Protein AF-A0A7S1PQ02-F1 (afdb_monomer_lite)

Sequence (107 aa):
CSFLEIYREQVTDLLDATTLNLQLREDQHRGVYVEKLTEPVISSREEAFDVLLRGLQQRRTGSTHMNERSSRSHAVFTITLEMHQARDGISSRQITRLNLVDLAGSE

Structure (mmCIF, N/CA/C/O backbone):
data_AF-A0A7S1PQ02-F1
#
_entry.id   AF-A0A7S1PQ02-F1
#
loop_
_atom_site.group_PDB
_atom_site.id
_atom_site.type_symbol
_atom_site.label_atom_id
_atom_site.label_alt_id
_atom_site.label_comp_id
_atom_site.label_asym_id
_atom_site.label_entity_id
_atom_site.label_seq_id
_atom_site.pdbx_PDB_ins_code
_atom_site.Cartn_x
_atom_site.Cartn_y
_atom_site.Cartn_z
_atom_site.occupancy
_atom_site.B_iso_or_equiv
_atom_site.auth_seq_id
_atom_site.auth_comp_id
_atom_site.auth_asym_id
_atom_site.auth_atom_id
_atom_site.pdbx_PDB_model_num
ATOM 1 N N . CYS A 1 1 ? 5.267 -1.444 -3.437 1.00 94.69 1 CYS A N 1
ATOM 2 C CA . CYS A 1 1 ? 4.013 -2.063 -2.945 1.00 94.69 1 CYS A CA 1
ATOM 3 C C . CYS A 1 1 ? 3.302 -1.063 -2.046 1.00 94.69 1 CYS A C 1
ATOM 5 O O . CYS A 1 1 ? 3.949 -0.118 -1.630 1.00 94.69 1 CYS A O 1
ATOM 7 N N . SER A 1 2 ? 2.018 -1.239 -1.756 1.00 96.94 2 SER A N 1
ATOM 8 C CA . SER A 1 2 ? 1.252 -0.371 -0.853 1.00 96.94 2 SER A CA 1
ATOM 9 C C . SER A 1 2 ? 0.247 -1.190 -0.050 1.00 96.94 2 SER A C 1
ATOM 11 O O . SER A 1 2 ? -0.130 -2.287 -0.467 1.00 96.94 2 SER A O 1
ATOM 13 N N . PHE A 1 3 ? -0.197 -0.667 1.093 1.00 97.44 3 PHE A N 1
ATOM 14 C CA . PHE A 1 3 ? -1.212 -1.324 1.909 1.00 97.44 3 PHE A CA 1
ATOM 15 C C . PHE A 1 3 ? -2.144 -0.293 2.535 1.00 97.44 3 PHE A C 1
ATOM 17 O O . PHE A 1 3 ? -1.685 0.595 3.247 1.00 97.44 3 PHE A O 1
ATOM 24 N N . LEU A 1 4 ? -3.444 -0.418 2.282 1.00 95.88 4 LEU A N 1
ATOM 25 C CA . LEU A 1 4 ? -4.452 0.481 2.832 1.00 95.88 4 LEU A CA 1
ATOM 26 C C . LEU A 1 4 ? -5.619 -0.269 3.466 1.00 95.88 4 LEU A C 1
ATOM 28 O O . LEU A 1 4 ? -5.893 -1.427 3.140 1.00 95.88 4 LEU A O 1
ATOM 32 N N . GLU A 1 5 ? -6.317 0.435 4.349 1.00 94.25 5 GLU A N 1
ATOM 33 C CA . GLU A 1 5 ? -7.611 0.056 4.903 1.00 94.25 5 GLU A CA 1
ATOM 34 C C . GLU A 1 5 ? -8.684 1.031 4.406 1.00 94.25 5 GLU A C 1
ATOM 36 O O . GLU A 1 5 ? -8.450 2.238 4.349 1.00 94.25 5 GLU A O 1
ATOM 41 N N . ILE A 1 6 ? -9.873 0.513 4.101 1.00 93.12 6 ILE A N 1
ATOM 42 C CA . ILE A 1 6 ? -11.084 1.300 3.866 1.00 93.12 6 ILE A CA 1
ATOM 43 C C . ILE A 1 6 ? -12.069 0.986 4.986 1.00 93.12 6 ILE A C 1
ATOM 45 O O . ILE A 1 6 ? -12.514 -0.154 5.140 1.00 93.12 6 ILE A O 1
ATOM 49 N N . TYR A 1 7 ? -12.420 2.000 5.769 1.00 89.81 7 TYR A N 1
ATOM 50 C CA . TYR A 1 7 ? -13.394 1.888 6.848 1.00 89.81 7 TYR A CA 1
ATOM 51 C C . TYR A 1 7 ? -14.306 3.108 6.841 1.00 89.81 7 TYR A C 1
ATOM 53 O O . TYR A 1 7 ? -13.829 4.234 6.961 1.00 89.81 7 TYR A O 1
ATOM 61 N N . ARG A 1 8 ? -15.623 2.887 6.728 1.00 88.75 8 ARG A N 1
ATOM 62 C CA . ARG A 1 8 ? -16.632 3.961 6.645 1.00 88.75 8 ARG A CA 1
ATOM 63 C C . ARG A 1 8 ? -16.287 5.015 5.583 1.00 88.75 8 ARG A C 1
ATOM 65 O O . ARG A 1 8 ? -16.264 6.204 5.889 1.00 88.75 8 ARG A O 1
ATOM 72 N N . GLU A 1 9 ? -15.971 4.569 4.368 1.00 89.19 9 GLU A N 1
ATOM 73 C CA . GLU A 1 9 ? -15.558 5.430 3.243 1.00 89.19 9 GLU A CA 1
ATOM 74 C C . GLU A 1 9 ? -14.271 6.246 3.478 1.00 89.19 9 GLU A C 1
ATOM 76 O O . GLU A 1 9 ? -13.908 7.084 2.657 1.00 89.19 9 GLU A O 1
ATOM 81 N N . GLN A 1 10 ? -13.547 6.005 4.577 1.00 91.12 10 GLN A N 1
ATOM 82 C CA . GLN A 1 10 ? -12.257 6.637 4.842 1.00 91.12 10 GLN A CA 1
ATOM 83 C C . GLN A 1 10 ? -11.120 5.688 4.494 1.00 91.12 10 GLN A C 1
ATOM 85 O O . GLN A 1 10 ? -11.104 4.535 4.935 1.00 91.12 10 GLN A O 1
ATOM 90 N N . VAL A 1 11 ? -10.149 6.201 3.740 1.00 93.69 11 VAL A N 1
ATOM 91 C CA . VAL A 1 11 ? -8.927 5.478 3.386 1.00 93.69 11 VAL A CA 1
ATOM 92 C C . VAL A 1 11 ? -7.830 5.802 4.396 1.00 93.69 11 VAL A C 1
ATOM 94 O O . VAL A 1 11 ? -7.518 6.969 4.639 1.00 93.69 11 VAL A O 1
ATOM 97 N N . THR A 1 12 ? -7.217 4.770 4.961 1.00 93.31 12 THR A N 1
ATOM 98 C CA . THR A 1 12 ? -6.081 4.879 5.884 1.00 93.31 12 THR A CA 1
ATOM 99 C C . THR A 1 12 ? -4.888 4.133 5.304 1.00 93.31 12 THR A C 1
ATOM 101 O O . THR A 1 12 ? -5.038 3.005 4.833 1.00 93.31 12 THR A O 1
ATOM 104 N N . ASP A 1 13 ? -3.703 4.735 5.364 1.00 95.81 13 ASP A N 1
ATOM 105 C CA . ASP A 1 13 ? -2.460 4.037 5.047 1.00 95.81 13 ASP A CA 1
ATOM 106 C C . ASP A 1 13 ? -2.093 3.095 6.199 1.00 95.81 13 ASP A C 1
ATOM 108 O O . ASP A 1 13 ? -2.006 3.505 7.358 1.00 95.81 13 ASP A O 1
ATOM 112 N N . LEU A 1 14 ? -1.876 1.818 5.897 1.00 95.19 14 LEU A N 1
ATOM 113 C CA . LEU A 1 14 ? -1.454 0.844 6.903 1.00 95.19 14 LEU A CA 1
ATOM 114 C C . LEU A 1 14 ? 0.069 0.819 7.092 1.00 95.19 14 LEU A C 1
ATOM 116 O O . LEU A 1 14 ? 0.554 0.153 8.005 1.00 95.19 14 LEU A O 1
ATOM 120 N N . LEU A 1 15 ? 0.830 1.530 6.258 1.00 95.44 15 LEU A N 1
ATOM 121 C CA . LEU A 1 15 ? 2.290 1.612 6.317 1.00 95.44 15 LEU A CA 1
ATOM 122 C C . LEU A 1 15 ? 2.793 2.912 6.956 1.00 95.44 15 LEU A C 1
ATOM 124 O O . LEU A 1 15 ? 3.937 2.940 7.412 1.00 95.44 15 LEU A O 1
ATOM 128 N N . ASP A 1 16 ? 1.948 3.942 7.035 1.00 92.06 16 ASP A N 1
ATOM 129 C CA . ASP A 1 16 ? 2.223 5.206 7.722 1.00 92.06 16 ASP A CA 1
ATOM 130 C C . ASP A 1 16 ? 1.070 5.597 8.661 1.00 92.06 16 ASP A C 1
ATOM 132 O O . ASP A 1 16 ? 0.034 6.122 8.249 1.00 92.06 16 ASP A O 1
ATOM 136 N N . ALA A 1 17 ? 1.301 5.401 9.961 1.00 78.56 17 ALA A N 1
ATOM 137 C CA . ALA A 1 17 ? 0.339 5.681 11.023 1.00 78.56 17 ALA A CA 1
ATOM 138 C C . ALA A 1 17 ? -0.016 7.171 11.191 1.00 78.56 17 ALA A C 1
ATOM 140 O O . ALA A 1 17 ? -0.954 7.490 11.922 1.00 78.56 17 ALA A O 1
ATOM 141 N N . THR A 1 18 ? 0.735 8.086 10.571 1.00 83.69 18 THR A N 1
ATOM 142 C CA . THR A 1 18 ? 0.476 9.530 10.660 1.00 83.69 18 THR A CA 1
ATOM 143 C C . THR A 1 18 ? -0.580 10.001 9.665 1.00 83.69 18 THR A C 1
ATOM 145 O O . THR A 1 18 ? -1.155 11.078 9.833 1.00 83.69 18 THR A O 1
ATOM 148 N N . THR A 1 19 ? -0.864 9.192 8.645 1.00 79.62 19 THR A N 1
ATOM 149 C CA . THR A 1 19 ? -1.790 9.555 7.578 1.00 79.62 19 THR A CA 1
ATOM 150 C C . THR A 1 19 ? -3.178 8.980 7.831 1.00 79.62 19 THR A C 1
ATOM 152 O O . THR A 1 19 ? -3.363 7.794 8.097 1.00 79.62 19 THR A O 1
ATOM 155 N N . LEU A 1 20 ? -4.185 9.846 7.754 1.00 77.50 20 LEU A N 1
ATOM 156 C CA . LEU A 1 20 ? -5.586 9.487 7.939 1.00 77.50 20 LEU A CA 1
ATOM 157 C C . LEU A 1 20 ? -6.416 10.140 6.840 1.00 77.50 20 LEU A C 1
ATOM 159 O O . LEU A 1 20 ? -6.153 11.280 6.454 1.00 77.50 20 LEU A O 1
ATOM 163 N N . ASN A 1 21 ? -7.452 9.433 6.389 1.00 88.69 21 ASN A N 1
ATOM 164 C CA . ASN A 1 21 ? -8.435 9.928 5.426 1.00 88.69 21 ASN A CA 1
ATOM 165 C C . ASN A 1 21 ? -7.816 10.389 4.091 1.00 88.69 21 ASN A C 1
ATOM 167 O O . ASN A 1 21 ? -8.074 11.498 3.602 1.00 88.69 21 ASN A O 1
ATOM 171 N N . LEU A 1 22 ? -6.977 9.525 3.515 1.00 94.62 22 LEU A N 1
ATOM 172 C CA . LEU A 1 22 ? -6.395 9.732 2.195 1.00 94.62 22 LEU A CA 1
ATOM 173 C C . LEU A 1 22 ? -7.490 9.836 1.126 1.00 94.62 22 LEU A C 1
ATOM 175 O O . LEU A 1 22 ? -8.555 9.231 1.231 1.00 94.62 22 LEU A O 1
ATOM 179 N N . GLN A 1 23 ? -7.218 10.625 0.091 1.00 94.81 23 GLN A N 1
ATOM 180 C CA . GLN A 1 23 ? -8.189 10.933 -0.955 1.00 94.81 23 GLN A CA 1
ATOM 181 C C . GLN A 1 23 ? -7.932 10.086 -2.200 1.00 94.81 23 GLN A C 1
ATOM 183 O O . GLN A 1 23 ? -6.788 9.921 -2.632 1.00 94.81 23 GLN A O 1
ATOM 188 N N . LEU A 1 24 ? -9.012 9.590 -2.799 1.00 93.88 24 LEU A N 1
ATOM 189 C CA . LEU A 1 24 ? -8.982 8.992 -4.130 1.00 93.88 24 LEU A CA 1
ATOM 190 C C . LEU A 1 24 ? -8.852 10.097 -5.182 1.00 93.88 24 LEU A C 1
ATOM 192 O O . LEU A 1 24 ? -9.478 11.152 -5.079 1.00 93.88 24 LEU A O 1
ATOM 196 N N . ARG A 1 25 ? -8.037 9.845 -6.201 1.00 94.38 25 ARG A N 1
ATOM 197 C CA . ARG A 1 25 ? -7.848 10.716 -7.360 1.00 94.38 25 ARG A CA 1
ATOM 198 C C . ARG A 1 25 ? -7.818 9.904 -8.640 1.00 94.38 25 ARG A C 1
ATOM 200 O O . ARG A 1 25 ? -7.562 8.703 -8.624 1.00 94.38 25 ARG A O 1
ATOM 207 N N . GLU A 1 26 ? -8.044 10.588 -9.749 1.00 93.06 26 GLU A N 1
ATOM 208 C CA . GLU A 1 26 ? -7.973 10.020 -11.088 1.00 93.06 26 GLU A CA 1
ATOM 209 C C . GLU A 1 26 ? -6.848 10.681 -11.876 1.00 93.06 26 GLU A C 1
ATOM 211 O O . GLU A 1 26 ? -6.658 11.897 -11.825 1.00 93.06 26 GLU A O 1
ATOM 216 N N . ASP A 1 27 ? -6.103 9.864 -12.608 1.00 91.19 27 ASP A N 1
ATOM 217 C CA . ASP A 1 27 ? -5.089 10.300 -13.559 1.00 91.19 27 ASP A CA 1
ATOM 218 C C . ASP A 1 27 ? -5.282 9.563 -14.890 1.00 91.19 27 ASP A C 1
ATOM 220 O O . ASP A 1 27 ? -5.608 8.373 -14.913 1.00 91.19 27 ASP A O 1
ATOM 224 N N . GLN A 1 28 ? -5.052 10.260 -16.006 1.00 88.56 28 GLN A N 1
ATOM 225 C CA . GLN A 1 28 ? -5.290 9.727 -17.355 1.00 88.56 28 GLN A CA 1
ATOM 226 C C . GLN A 1 28 ? -4.430 8.497 -17.681 1.00 88.56 28 GLN A C 1
ATOM 228 O O . GLN A 1 28 ? -4.811 7.687 -18.525 1.00 88.56 28 GLN A O 1
ATOM 233 N N . HIS A 1 29 ? -3.274 8.343 -17.032 1.00 82.69 29 HIS A N 1
ATOM 234 C CA . HIS A 1 29 ? -2.344 7.244 -17.283 1.00 82.69 29 HIS A CA 1
ATOM 235 C C . HIS A 1 29 ? -2.352 6.193 -16.170 1.00 82.69 29 HIS A C 1
ATOM 237 O O . HIS A 1 29 ? -2.190 5.002 -16.442 1.00 82.69 29 HIS A O 1
ATOM 243 N N . ARG A 1 30 ? -2.526 6.601 -14.909 1.00 80.94 30 ARG A N 1
ATOM 244 C CA . ARG A 1 30 ? -2.512 5.695 -13.749 1.00 80.94 30 ARG A CA 1
ATOM 245 C C . ARG A 1 30 ? -3.887 5.107 -13.435 1.00 80.94 30 ARG A C 1
ATOM 247 O O . ARG A 1 30 ? -3.920 4.060 -12.787 1.00 80.94 30 ARG A O 1
ATOM 254 N N . GLY A 1 31 ? -4.971 5.727 -13.904 1.00 87.19 31 GLY A N 1
ATOM 255 C CA . GLY A 1 31 ? -6.338 5.414 -13.492 1.00 87.19 31 GLY A CA 1
ATOM 256 C C . GLY A 1 31 ? -6.649 5.979 -12.104 1.00 87.19 31 GLY A C 1
ATOM 257 O O . GLY A 1 31 ? -6.068 6.983 -11.689 1.00 87.19 31 GLY A O 1
ATOM 258 N N . VAL A 1 32 ? -7.559 5.327 -11.379 1.00 89.44 32 VAL A N 1
ATOM 259 C CA . VAL A 1 32 ? -7.880 5.674 -9.986 1.00 89.44 32 VAL A CA 1
ATOM 260 C C . VAL A 1 32 ? -6.707 5.294 -9.074 1.00 89.44 32 VAL A C 1
ATOM 262 O O . VAL A 1 32 ? -6.215 4.165 -9.121 1.00 89.44 32 VAL A O 1
ATOM 265 N N . TYR A 1 33 ? -6.262 6.219 -8.227 1.00 91.69 33 TYR A N 1
ATOM 266 C CA . TYR A 1 33 ? -5.197 6.008 -7.247 1.00 91.69 33 TYR A CA 1
ATOM 267 C C . TYR A 1 33 ? -5.480 6.762 -5.944 1.00 91.69 33 TYR A C 1
ATOM 269 O O . TYR A 1 33 ? -6.308 7.667 -5.899 1.00 91.69 33 TYR A O 1
ATOM 277 N N . VAL A 1 34 ? -4.779 6.398 -4.871 1.00 94.81 34 VAL A N 1
ATOM 278 C CA . VAL A 1 34 ? -4.869 7.092 -3.581 1.00 94.81 34 VAL A CA 1
ATOM 279 C C . VAL A 1 34 ? -3.712 8.078 -3.475 1.00 94.81 34 VAL A C 1
ATOM 281 O O . VAL A 1 34 ? -2.542 7.703 -3.559 1.00 94.81 34 VAL A O 1
ATOM 284 N N . GLU A 1 35 ? -4.032 9.359 -3.331 1.00 94.00 35 GLU A N 1
ATOM 285 C CA . GLU A 1 35 ? -3.029 10.408 -3.192 1.00 94.00 35 GLU A CA 1
ATOM 286 C C . GLU A 1 35 ? -2.264 10.259 -1.868 1.00 94.00 35 GLU A C 1
ATOM 288 O O . GLU A 1 35 ? -2.870 10.044 -0.821 1.00 94.00 35 GLU A O 1
ATOM 293 N N . LYS A 1 36 ? -0.932 10.426 -1.923 1.00 93.94 36 LYS A N 1
ATOM 294 C CA . LYS A 1 36 ? -0.004 10.329 -0.776 1.00 93.94 36 LYS A CA 1
ATOM 295 C C . LYS A 1 36 ? 0.026 8.962 -0.081 1.00 93.94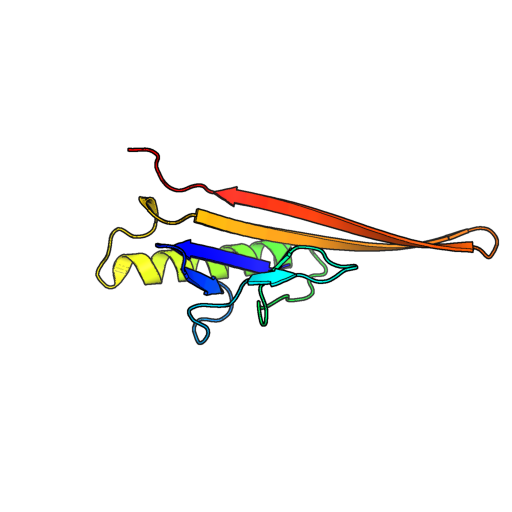 36 LYS A C 1
ATOM 297 O O . LYS A 1 36 ? 0.543 8.872 1.025 1.00 93.94 36 LYS A O 1
ATOM 302 N N . LEU A 1 37 ? -0.476 7.911 -0.728 1.00 95.88 37 LEU A N 1
ATOM 303 C CA . LEU A 1 37 ? -0.301 6.551 -0.231 1.00 95.88 37 LEU A CA 1
ATOM 304 C C . LEU A 1 37 ? 1.185 6.168 -0.244 1.00 95.88 37 LEU A C 1
ATOM 306 O O . LEU A 1 37 ? 1.896 6.430 -1.216 1.00 95.88 37 LEU A O 1
ATOM 310 N N . THR A 1 38 ? 1.644 5.527 0.823 1.00 96.44 38 THR A N 1
ATOM 311 C CA . THR A 1 38 ? 3.016 5.043 0.955 1.00 96.44 38 THR A CA 1
ATOM 312 C C . THR A 1 38 ? 3.252 3.866 0.009 1.00 96.44 38 THR A C 1
ATOM 314 O O . THR A 1 38 ? 2.596 2.825 0.099 1.00 96.44 38 THR A O 1
ATOM 317 N N . GLU A 1 39 ? 4.213 4.026 -0.907 1.00 95.50 39 GLU A N 1
ATOM 318 C CA . GLU A 1 39 ? 4.557 3.034 -1.933 1.00 95.50 39 GLU A CA 1
ATOM 319 C C . GLU A 1 39 ? 6.039 2.590 -1.843 1.00 95.50 39 GLU A C 1
ATOM 321 O O . GLU A 1 39 ? 6.828 2.921 -2.731 1.00 95.50 39 GLU A O 1
ATOM 326 N N . PRO A 1 40 ? 6.483 1.861 -0.795 1.00 96.06 40 PRO A N 1
ATOM 327 C CA . PRO A 1 40 ? 7.868 1.407 -0.691 1.00 96.06 40 PRO A CA 1
ATOM 328 C C . PRO A 1 40 ? 8.272 0.524 -1.875 1.00 96.06 40 PRO A C 1
ATOM 330 O O . PRO A 1 40 ? 7.535 -0.376 -2.301 1.00 96.06 40 PRO A O 1
ATOM 333 N N . VAL A 1 41 ? 9.478 0.766 -2.386 1.00 96.19 41 VAL A N 1
ATOM 334 C CA . VAL A 1 41 ? 10.136 -0.132 -3.336 1.00 96.19 41 VAL A CA 1
ATOM 335 C C . VAL A 1 41 ? 10.594 -1.365 -2.570 1.00 96.19 41 VAL A C 1
ATOM 337 O O . VAL A 1 41 ? 11.201 -1.245 -1.511 1.00 96.19 41 VAL A O 1
ATOM 340 N N . ILE A 1 42 ? 10.278 -2.534 -3.116 1.00 96.06 42 ILE A N 1
ATOM 341 C CA . ILE A 1 42 ? 10.678 -3.829 -2.572 1.00 96.06 42 ILE A CA 1
ATOM 342 C C . ILE A 1 42 ? 11.430 -4.608 -3.647 1.00 96.06 42 ILE A C 1
ATOM 344 O O . ILE A 1 42 ? 11.092 -4.520 -4.829 1.00 96.06 42 ILE A O 1
ATOM 348 N N . SER A 1 43 ? 12.448 -5.356 -3.236 1.00 95.12 43 SER A N 1
ATOM 349 C CA . SER A 1 43 ? 13.353 -6.091 -4.127 1.00 95.12 43 SER A CA 1
ATOM 350 C C . SER A 1 43 ? 13.309 -7.610 -3.936 1.00 95.12 43 SER A C 1
ATOM 352 O O . SER A 1 43 ? 13.837 -8.358 -4.758 1.00 95.12 43 SER A O 1
ATOM 354 N N . SER A 1 44 ? 12.642 -8.079 -2.881 1.00 96.00 44 SER A N 1
ATOM 355 C CA . SER A 1 44 ? 12.571 -9.490 -2.511 1.00 96.00 44 SER A CA 1
ATOM 356 C C . SER A 1 44 ? 11.191 -9.876 -1.978 1.00 96.00 44 SER A C 1
ATOM 358 O O . SER A 1 44 ? 10.369 -9.025 -1.619 1.00 96.00 44 SER A O 1
ATOM 360 N N . ARG A 1 45 ? 10.922 -11.187 -1.921 1.00 95.44 45 ARG A N 1
ATOM 361 C CA . ARG A 1 45 ? 9.692 -11.702 -1.299 1.00 95.44 45 ARG A CA 1
ATOM 362 C C . ARG A 1 45 ? 9.679 -11.389 0.198 1.00 95.44 45 ARG A C 1
ATOM 364 O O . ARG A 1 45 ? 8.627 -11.073 0.734 1.00 95.44 45 ARG A O 1
ATOM 371 N N . GLU A 1 46 ? 10.833 -11.460 0.853 1.00 97.62 46 GLU A N 1
ATOM 372 C CA . GLU A 1 46 ? 11.003 -11.223 2.283 1.00 97.62 46 GLU A CA 1
ATOM 373 C C . GLU A 1 46 ? 10.613 -9.785 2.629 1.00 97.62 46 GLU A C 1
ATOM 375 O O . GLU A 1 46 ? 9.767 -9.578 3.492 1.00 97.62 46 GLU A O 1
ATOM 380 N N . GLU A 1 47 ? 11.095 -8.804 1.860 1.00 97.56 47 GLU A N 1
ATOM 381 C CA . GLU A 1 47 ? 10.690 -7.402 2.024 1.00 97.56 47 GLU A CA 1
ATOM 382 C C . GLU A 1 47 ? 9.185 -7.198 1.797 1.00 97.56 47 GLU A C 1
ATOM 384 O O . GLU A 1 47 ? 8.544 -6.422 2.508 1.00 97.56 47 GLU A O 1
ATOM 389 N N . ALA A 1 48 ? 8.592 -7.906 0.828 1.00 96.44 48 ALA A N 1
ATOM 390 C CA . ALA A 1 48 ? 7.147 -7.860 0.607 1.00 96.44 48 ALA A CA 1
ATOM 391 C C . ALA A 1 48 ? 6.371 -8.361 1.837 1.00 96.44 48 ALA A C 1
ATOM 393 O O . ALA A 1 48 ? 5.394 -7.731 2.251 1.00 96.44 48 ALA A O 1
ATOM 394 N N . PHE A 1 49 ? 6.826 -9.469 2.432 1.00 96.94 49 PHE A N 1
ATOM 395 C CA . PHE A 1 49 ? 6.262 -10.022 3.662 1.00 96.94 49 PHE A CA 1
ATOM 396 C C . PHE A 1 49 ? 6.450 -9.076 4.852 1.00 96.94 49 PHE A C 1
ATOM 398 O O . PHE A 1 49 ? 5.505 -8.884 5.612 1.00 96.94 49 PHE A O 1
ATOM 405 N N . ASP A 1 50 ? 7.602 -8.422 4.986 1.00 97.06 50 ASP A N 1
ATOM 406 C CA . ASP A 1 50 ? 7.849 -7.459 6.066 1.00 97.06 50 ASP A CA 1
ATOM 407 C C . ASP A 1 50 ? 6.915 -6.245 5.985 1.00 97.06 50 ASP A C 1
ATOM 409 O O . ASP A 1 50 ? 6.419 -5.760 7.007 1.00 97.06 50 ASP A O 1
ATOM 413 N N . VAL A 1 51 ? 6.648 -5.742 4.773 1.00 97.69 51 VAL A N 1
ATOM 414 C CA . VAL A 1 51 ? 5.666 -4.667 4.553 1.00 97.69 51 VAL A CA 1
ATOM 415 C C . VAL A 1 51 ? 4.256 -5.146 4.904 1.00 97.69 51 VAL A C 1
ATOM 417 O O . VAL A 1 51 ? 3.530 -4.446 5.614 1.00 97.69 51 VAL A O 1
ATOM 420 N N . LEU A 1 52 ? 3.878 -6.347 4.455 1.00 96.69 52 LEU A N 1
ATOM 421 C CA . LEU A 1 52 ? 2.578 -6.945 4.756 1.00 96.69 52 LEU A CA 1
ATOM 422 C C . LEU A 1 52 ? 2.367 -7.099 6.271 1.00 96.69 52 LEU A C 1
ATOM 424 O O . LEU A 1 52 ? 1.342 -6.668 6.797 1.00 96.69 52 LEU A O 1
ATOM 428 N N . LEU A 1 53 ? 3.340 -7.673 6.983 1.00 95.94 53 LEU A N 1
ATOM 429 C CA . LEU A 1 53 ? 3.261 -7.913 8.425 1.00 95.94 53 LEU A CA 1
ATOM 430 C C . LEU A 1 53 ? 3.162 -6.610 9.223 1.00 95.94 53 LEU A C 1
ATOM 432 O O . LEU A 1 53 ? 2.347 -6.533 10.145 1.00 95.94 53 LEU A O 1
ATOM 436 N N . ARG A 1 54 ? 3.914 -5.567 8.842 1.00 95.12 54 ARG A N 1
ATOM 437 C CA . ARG A 1 54 ? 3.775 -4.230 9.445 1.00 95.12 54 ARG A CA 1
ATOM 438 C C . ARG A 1 54 ? 2.364 -3.678 9.289 1.00 95.12 54 ARG A C 1
ATOM 440 O O . ARG A 1 54 ? 1.772 -3.254 10.278 1.00 95.12 54 ARG A O 1
ATOM 447 N N . GLY A 1 55 ? 1.810 -3.716 8.078 1.00 94.50 55 GLY A N 1
ATOM 448 C CA . GLY A 1 55 ? 0.466 -3.187 7.852 1.00 94.50 55 GLY A CA 1
ATOM 449 C C . GLY A 1 55 ? -0.626 -3.999 8.546 1.00 94.50 55 GLY A C 1
ATOM 450 O O . GLY A 1 55 ? -1.568 -3.426 9.089 1.00 94.50 55 GLY A O 1
ATOM 451 N N . LEU A 1 56 ? -0.472 -5.325 8.641 1.00 92.69 56 LEU A N 1
ATOM 452 C CA . LEU A 1 56 ? -1.370 -6.172 9.433 1.00 92.69 56 LEU A CA 1
ATOM 453 C C . LEU A 1 56 ? -1.298 -5.840 10.928 1.00 92.69 56 LEU A C 1
ATOM 455 O O . LEU A 1 56 ? -2.331 -5.792 11.600 1.00 92.69 56 LEU A O 1
ATOM 459 N N . GLN A 1 57 ? -0.099 -5.580 11.456 1.00 90.81 57 GLN A N 1
ATOM 460 C CA . GLN A 1 57 ? 0.068 -5.139 12.838 1.00 90.81 57 GLN A CA 1
ATOM 461 C C . GLN A 1 57 ? -0.634 -3.799 13.076 1.00 90.81 57 GLN A C 1
ATOM 463 O O . GLN A 1 57 ? -1.339 -3.673 14.077 1.00 90.81 57 GLN A O 1
ATOM 468 N N . GLN A 1 58 ? -0.505 -2.848 12.148 1.00 88.06 58 GLN A N 1
ATOM 469 C CA . GLN A 1 58 ? -1.164 -1.543 12.227 1.00 88.06 58 GLN A CA 1
ATOM 470 C C . GLN A 1 58 ? -2.695 -1.650 12.140 1.00 88.06 58 GLN A C 1
ATOM 472 O O . GLN A 1 58 ? -3.420 -1.016 12.907 1.00 88.06 58 GLN A O 1
ATOM 477 N N . ARG A 1 59 ? -3.211 -2.518 11.262 1.00 87.38 59 ARG A N 1
ATOM 478 C CA . ARG A 1 59 ? -4.649 -2.820 11.186 1.00 87.38 59 ARG A CA 1
ATOM 479 C C . ARG A 1 59 ? -5.159 -3.398 12.509 1.00 87.38 59 ARG A C 1
ATOM 481 O O . ARG A 1 59 ? -6.221 -3.010 12.996 1.00 87.38 59 ARG A O 1
ATOM 488 N N . ARG A 1 60 ? -4.378 -4.285 13.138 1.00 79.00 60 ARG A N 1
ATOM 489 C CA . ARG A 1 60 ? -4.719 -4.880 14.438 1.00 79.00 60 ARG A CA 1
ATOM 490 C C . ARG A 1 60 ? -4.683 -3.858 15.575 1.00 79.00 60 ARG A C 1
ATOM 492 O O . ARG A 1 60 ? -5.618 -3.833 16.371 1.00 79.00 60 ARG A O 1
ATOM 499 N N . THR A 1 61 ? -3.668 -3.000 15.665 1.00 66.88 61 THR A N 1
ATOM 500 C CA . THR A 1 6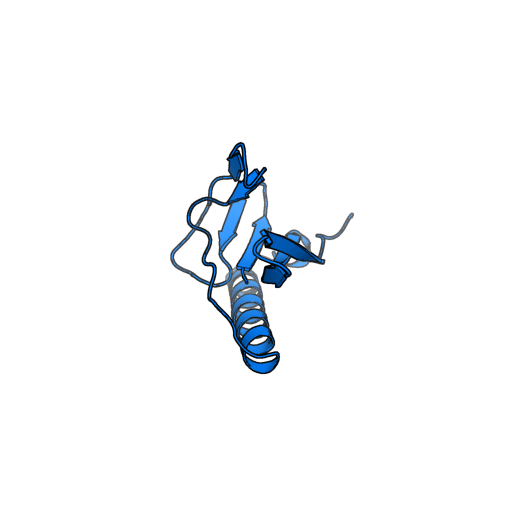1 ? -3.596 -1.974 16.725 1.00 66.88 61 THR A CA 1
ATOM 501 C C . THR A 1 61 ? -4.755 -0.980 16.632 1.00 66.88 61 THR A C 1
ATOM 503 O O . THR A 1 61 ? -5.341 -0.635 17.661 1.00 66.88 61 THR A O 1
ATOM 506 N N . GLY A 1 62 ? -5.167 -0.615 15.411 1.00 60.75 62 GLY A N 1
ATOM 507 C CA . GLY A 1 62 ? -6.365 0.191 15.159 1.00 60.75 62 GLY A CA 1
ATOM 508 C C . GLY A 1 62 ? -7.670 -0.451 15.653 1.00 60.75 62 GLY A C 1
ATOM 509 O O . GLY A 1 62 ? -8.596 0.265 16.033 1.00 60.75 62 GLY A O 1
ATOM 510 N N . SER A 1 63 ? -7.738 -1.786 15.709 1.00 61.53 63 SER A N 1
ATOM 511 C CA . SER A 1 63 ? -8.889 -2.517 16.265 1.00 61.53 63 SER A CA 1
ATOM 512 C C . SER A 1 63 ? -8.868 -2.604 17.803 1.00 61.53 63 SER A C 1
ATOM 514 O O . SER A 1 63 ? -9.874 -2.386 18.473 1.00 61.53 63 SER A O 1
ATOM 516 N N . THR A 1 64 ? -7.706 -2.816 18.422 1.00 54.59 64 THR A N 1
ATOM 517 C CA . THR A 1 64 ? -7.616 -2.996 19.884 1.00 54.59 64 THR A CA 1
ATOM 518 C C . THR A 1 64 ? -7.885 -1.733 20.705 1.00 54.59 64 THR A C 1
ATOM 520 O O . THR A 1 64 ? -8.140 -1.831 21.901 1.00 54.59 64 THR A O 1
ATOM 523 N N . HIS A 1 65 ? -7.837 -0.545 20.096 1.00 52.88 65 HIS A N 1
ATOM 524 C CA . HIS A 1 65 ? -7.848 0.708 20.851 1.00 52.88 65 HIS A CA 1
ATOM 525 C C . HIS A 1 65 ? -9.241 1.249 21.227 1.00 52.88 65 HIS A C 1
ATOM 527 O O . HIS A 1 65 ? -9.276 2.241 21.946 1.00 52.88 65 HIS A O 1
ATOM 533 N N . MET A 1 66 ? -10.348 0.633 20.766 1.00 47.72 66 MET A N 1
ATOM 534 C CA . MET A 1 66 ? -11.748 0.837 21.232 1.00 47.72 66 MET A CA 1
ATOM 535 C C . MET A 1 66 ? -12.823 0.238 20.290 1.00 47.72 66 MET A C 1
ATOM 537 O O . MET A 1 66 ? -14.007 0.427 20.552 1.00 47.72 66 MET A O 1
ATOM 541 N N . ASN A 1 67 ? -12.477 -0.439 19.184 1.00 52.66 67 ASN A N 1
ATOM 542 C CA . ASN A 1 67 ? -13.449 -0.806 18.144 1.00 52.66 67 ASN A CA 1
ATOM 543 C C . ASN A 1 67 ? -13.123 -2.156 17.497 1.00 52.66 67 ASN A C 1
ATOM 545 O O . ASN A 1 67 ? -12.055 -2.317 16.919 1.00 52.66 67 ASN A O 1
ATOM 549 N N . GLU A 1 68 ? -14.083 -3.077 17.459 1.00 61.75 68 GLU A N 1
ATOM 550 C CA . GLU A 1 68 ? -14.049 -4.280 16.615 1.00 61.75 68 GLU A CA 1
ATOM 551 C C . GLU A 1 68 ? -14.138 -3.874 15.123 1.00 61.75 68 GLU A C 1
ATOM 553 O O . GLU A 1 68 ? -15.175 -3.943 14.469 1.00 61.75 68 GLU A O 1
ATOM 558 N N . ARG A 1 69 ? -13.053 -3.277 14.617 1.00 69.00 69 ARG A N 1
ATOM 559 C CA . ARG A 1 69 ? -12.989 -2.537 13.349 1.00 69.00 69 ARG A CA 1
ATOM 560 C C . ARG A 1 69 ? -12.614 -3.435 12.175 1.00 69.00 69 ARG A C 1
ATOM 562 O O . ARG A 1 69 ? -13.061 -3.173 11.066 1.00 69.00 69 ARG A O 1
ATOM 569 N N . SER A 1 70 ? -11.840 -4.494 12.415 1.00 70.06 70 SER A N 1
ATOM 570 C CA . SER A 1 70 ? -11.279 -5.346 11.359 1.00 70.06 70 SER A CA 1
ATOM 571 C C . SER A 1 70 ? -12.321 -6.162 10.596 1.00 70.06 70 SER A C 1
ATOM 573 O O . SER A 1 70 ? -12.111 -6.420 9.417 1.00 70.06 70 SER A O 1
ATOM 575 N N . SER A 1 71 ? -13.441 -6.535 11.227 1.00 78.94 71 SER A N 1
ATOM 576 C CA . SER A 1 71 ? -14.569 -7.206 10.557 1.00 78.94 71 SER A CA 1
ATOM 577 C C . SER A 1 71 ? -15.358 -6.267 9.645 1.00 78.94 71 SER A C 1
ATOM 579 O O . SER A 1 71 ? -16.029 -6.721 8.727 1.00 78.94 71 SER A O 1
ATOM 581 N N . ARG A 1 72 ? -15.270 -4.954 9.877 1.00 85.69 72 ARG A N 1
ATOM 582 C CA . ARG A 1 72 ? -16.060 -3.920 9.194 1.00 85.69 72 ARG A CA 1
ATOM 583 C C . ARG A 1 72 ? -15.221 -3.063 8.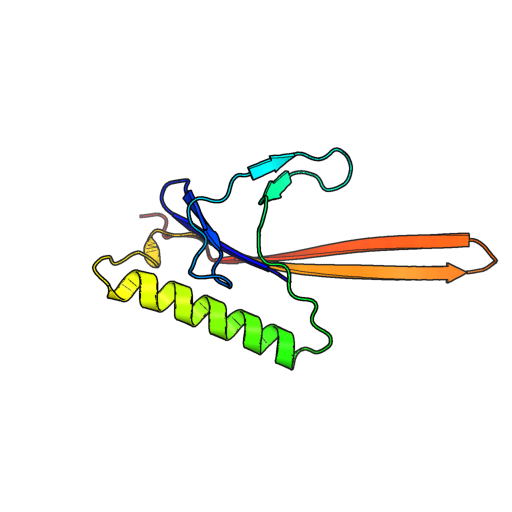248 1.00 85.69 72 ARG A C 1
ATOM 585 O O . ARG A 1 72 ? -15.720 -2.062 7.736 1.00 85.69 72 ARG A O 1
ATOM 592 N N . SER A 1 73 ? -13.949 -3.408 8.061 1.00 90.00 73 SER A N 1
ATOM 593 C CA . SER A 1 73 ? -13.027 -2.705 7.177 1.00 90.00 73 SER A CA 1
ATOM 594 C C . SER A 1 73 ? -12.509 -3.616 6.073 1.00 90.00 73 SER A C 1
ATOM 596 O O . SER A 1 73 ? -12.250 -4.800 6.290 1.00 90.00 73 SER A O 1
ATOM 598 N N . HIS A 1 74 ? -12.344 -3.047 4.882 1.00 93.88 74 HIS A N 1
ATOM 599 C CA . HIS A 1 74 ? -11.666 -3.707 3.773 1.00 93.88 74 HIS A CA 1
ATOM 600 C C . HIS A 1 74 ? -10.172 -3.408 3.860 1.00 93.88 74 HIS A C 1
ATOM 602 O O . HIS A 1 74 ? -9.786 -2.294 4.215 1.00 93.88 74 HIS A O 1
ATOM 608 N N . ALA A 1 75 ? -9.327 -4.361 3.491 1.00 94.81 75 ALA A N 1
ATOM 609 C CA . ALA A 1 75 ? -7.895 -4.149 3.367 1.00 94.81 75 ALA A CA 1
ATOM 610 C C . ALA A 1 75 ? -7.429 -4.497 1.953 1.00 94.81 75 ALA A C 1
ATOM 612 O O . ALA A 1 75 ? -7.815 -5.521 1.392 1.00 94.81 75 ALA A O 1
ATOM 613 N N . VAL A 1 76 ? -6.597 -3.632 1.375 1.00 96.94 76 VAL A N 1
ATOM 614 C CA . VAL A 1 76 ? -6.092 -3.773 0.006 1.00 96.94 76 VAL A CA 1
ATOM 615 C C . VAL A 1 76 ? -4.576 -3.677 0.031 1.00 96.94 76 VAL A C 1
ATOM 617 O O . VAL A 1 76 ? -4.016 -2.602 0.256 1.00 96.94 76 VAL A O 1
ATOM 620 N N . PHE A 1 77 ? -3.910 -4.804 -0.203 1.00 97.88 77 PHE A N 1
ATOM 621 C CA . PHE A 1 77 ? -2.466 -4.866 -0.394 1.00 97.88 77 PHE A CA 1
ATOM 622 C C . PHE A 1 77 ? -2.154 -4.934 -1.888 1.00 97.88 77 PHE A C 1
ATOM 624 O O . PHE A 1 77 ? -2.593 -5.854 -2.581 1.00 97.88 77 PHE A O 1
ATOM 631 N N . THR A 1 78 ? -1.379 -3.977 -2.391 1.00 97.19 78 THR A N 1
ATOM 632 C CA . THR A 1 78 ? -1.076 -3.862 -3.820 1.00 97.19 78 THR A CA 1
ATOM 633 C C . THR A 1 78 ? 0.414 -4.035 -4.083 1.00 97.19 78 THR A C 1
ATOM 635 O O . THR A 1 78 ? 1.266 -3.343 -3.518 1.00 97.19 78 THR A O 1
ATOM 638 N N . ILE A 1 79 ? 0.746 -4.926 -5.014 1.00 96.44 79 ILE A N 1
ATOM 639 C CA . ILE A 1 79 ? 2.087 -5.051 -5.585 1.00 96.44 79 ILE A CA 1
ATOM 640 C C . ILE A 1 79 ? 2.038 -4.510 -7.012 1.00 96.44 79 ILE A C 1
ATOM 642 O O . ILE A 1 79 ? 1.376 -5.075 -7.880 1.00 96.44 79 ILE A O 1
ATOM 646 N N . THR A 1 80 ? 2.760 -3.418 -7.254 1.00 94.00 80 THR A N 1
ATOM 647 C CA . THR A 1 80 ? 2.976 -2.878 -8.599 1.00 94.00 80 THR A CA 1
ATOM 648 C C . THR A 1 80 ? 4.322 -3.378 -9.106 1.00 94.00 80 THR A C 1
ATOM 650 O O . THR A 1 80 ? 5.354 -3.091 -8.503 1.00 94.00 80 THR A O 1
ATOM 653 N N . LEU A 1 81 ? 4.298 -4.133 -10.200 1.00 92.69 81 LEU A N 1
ATOM 654 C CA . LEU A 1 81 ? 5.474 -4.608 -10.916 1.00 92.69 81 LEU A CA 1
ATOM 655 C C . LEU A 1 81 ? 5.663 -3.749 -12.160 1.00 92.69 81 LEU A C 1
ATOM 657 O O . LEU A 1 81 ? 4.755 -3.632 -12.984 1.00 92.69 81 LEU A O 1
ATOM 661 N N . GLU A 1 82 ? 6.847 -3.173 -12.303 1.00 91.56 82 GLU A N 1
ATOM 662 C CA . GLU A 1 82 ? 7.235 -2.417 -13.484 1.00 91.56 82 GLU A CA 1
ATOM 663 C C . GLU A 1 82 ? 8.379 -3.141 -14.193 1.00 91.56 82 GLU A C 1
ATOM 665 O O . GLU A 1 82 ? 9.436 -3.376 -13.613 1.00 91.56 82 GLU A O 1
ATOM 670 N N . MET A 1 83 ? 8.150 -3.513 -15.449 1.00 90.56 83 MET A N 1
ATOM 671 C CA . MET A 1 83 ? 9.112 -4.210 -16.291 1.00 90.56 83 ME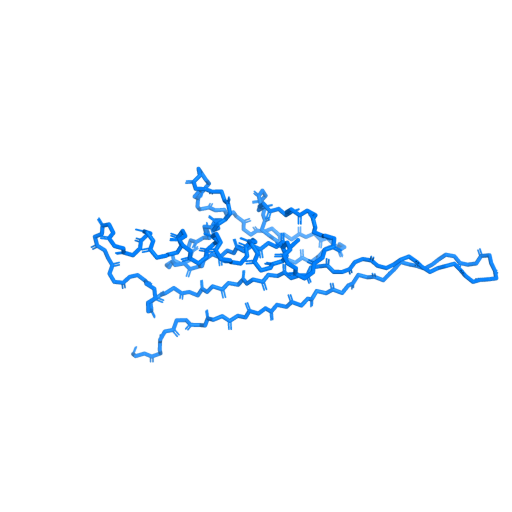T A CA 1
ATOM 672 C C . MET A 1 83 ? 9.487 -3.330 -17.475 1.00 90.56 83 MET A C 1
ATOM 674 O O . MET A 1 83 ? 8.622 -2.798 -18.173 1.00 90.56 83 MET A O 1
ATOM 678 N N . HIS A 1 84 ? 10.788 -3.225 -17.719 1.00 91.56 84 HIS A N 1
ATOM 679 C CA . HIS A 1 84 ? 11.350 -2.565 -18.891 1.00 91.56 84 HIS A CA 1
ATOM 680 C C . HIS A 1 84 ? 11.961 -3.632 -19.788 1.00 91.56 84 HIS A C 1
ATOM 682 O O . HIS A 1 84 ? 12.836 -4.382 -19.358 1.00 91.56 84 HIS A O 1
ATOM 688 N N . GLN A 1 85 ? 11.486 -3.723 -21.026 1.00 88.06 85 GLN A N 1
ATOM 689 C CA . GLN A 1 85 ? 12.020 -4.640 -22.027 1.00 88.06 85 GLN A CA 1
ATOM 690 C C . GLN A 1 85 ? 12.547 -3.837 -23.208 1.00 88.06 85 GLN A C 1
ATOM 692 O O . GLN A 1 85 ? 11.831 -3.011 -23.768 1.00 88.06 85 GLN A O 1
ATOM 697 N N . ALA A 1 86 ? 13.786 -4.105 -23.608 1.00 89.06 86 ALA A N 1
ATOM 698 C CA . ALA A 1 86 ? 14.361 -3.585 -24.839 1.00 89.06 86 ALA A CA 1
ATOM 699 C C . ALA A 1 86 ? 14.679 -4.764 -25.764 1.00 89.06 86 ALA A C 1
ATOM 701 O O . ALA A 1 86 ? 15.463 -5.643 -25.401 1.00 89.06 86 ALA A O 1
ATOM 702 N N . ARG A 1 87 ? 14.059 -4.799 -26.945 1.00 85.56 87 ARG A N 1
ATOM 703 C CA . ARG A 1 87 ? 14.394 -5.738 -28.026 1.00 85.56 87 ARG A CA 1
ATOM 704 C C . ARG A 1 87 ? 14.470 -4.973 -29.338 1.00 85.56 87 ARG A C 1
ATOM 706 O O . ARG A 1 87 ? 13.607 -4.148 -29.612 1.00 85.56 87 ARG A O 1
ATOM 713 N N . ASP A 1 88 ? 15.524 -5.228 -30.109 1.00 83.06 88 ASP A N 1
ATOM 714 C CA . ASP A 1 88 ? 15.721 -4.686 -31.462 1.00 83.06 88 ASP A CA 1
ATOM 715 C C . ASP A 1 88 ? 15.534 -3.158 -31.571 1.00 83.06 88 ASP A C 1
ATOM 717 O O . ASP A 1 88 ? 14.946 -2.643 -32.517 1.00 83.06 88 ASP A O 1
ATOM 721 N N . GLY A 1 89 ? 16.019 -2.412 -30.570 1.00 82.94 89 GLY A N 1
ATOM 722 C CA . GLY A 1 89 ? 15.930 -0.946 -30.530 1.00 82.94 89 GLY A CA 1
ATOM 723 C C . GLY A 1 89 ? 14.568 -0.383 -30.104 1.00 82.94 89 GLY A C 1
ATOM 724 O O . GLY A 1 89 ? 14.442 0.829 -29.951 1.00 82.94 89 GLY A O 1
ATOM 725 N N . ILE A 1 90 ? 13.571 -1.234 -29.851 1.00 84.31 90 ILE A N 1
ATOM 726 C CA . ILE A 1 90 ? 12.263 -0.843 -29.320 1.00 84.31 90 ILE A CA 1
ATOM 727 C C . ILE A 1 90 ? 12.263 -1.074 -27.807 1.00 84.31 90 ILE A C 1
ATOM 729 O O . ILE A 1 90 ? 12.425 -2.203 -27.334 1.00 84.31 90 ILE A O 1
ATOM 733 N N . SER A 1 91 ? 12.078 0.002 -27.040 1.00 88.81 91 SER A N 1
ATOM 734 C CA . SER A 1 91 ? 11.828 -0.073 -25.602 1.00 88.81 91 SER A CA 1
ATOM 735 C C . SER A 1 91 ? 10.326 -0.155 -25.336 1.00 88.81 91 SER A C 1
ATOM 737 O O . SER A 1 91 ? 9.523 0.588 -25.899 1.00 88.81 91 SER A O 1
ATOM 739 N N . SER A 1 92 ? 9.935 -1.076 -24.464 1.00 89.12 92 SER A N 1
ATOM 740 C CA . SER A 1 92 ? 8.566 -1.212 -23.981 1.00 89.12 92 SER A CA 1
ATOM 741 C C . SER A 1 92 ? 8.559 -1.240 -22.459 1.00 89.12 92 SER A C 1
ATOM 743 O O . SER A 1 92 ? 9.441 -1.817 -21.815 1.00 89.12 92 SER A O 1
ATOM 745 N N . ARG A 1 93 ? 7.559 -0.571 -21.887 1.00 90.44 93 ARG A N 1
ATOM 746 C CA . ARG A 1 93 ? 7.322 -0.495 -20.449 1.00 90.44 93 ARG A CA 1
ATOM 747 C C . ARG A 1 93 ? 6.009 -1.199 -20.154 1.00 90.44 93 ARG A C 1
ATOM 749 O O . ARG A 1 93 ? 4.971 -0.811 -20.686 1.00 90.44 93 ARG A O 1
ATOM 756 N N . GLN A 1 94 ? 6.055 -2.204 -19.293 1.00 90.31 94 GLN A N 1
ATOM 757 C CA . GLN A 1 94 ? 4.879 -2.933 -18.840 1.00 90.31 94 GLN A CA 1
ATOM 758 C C . GLN A 1 94 ? 4.699 -2.718 -17.340 1.00 90.31 94 GLN A C 1
ATOM 760 O O . GLN A 1 94 ? 5.600 -2.995 -16.553 1.00 90.31 94 GLN A O 1
ATOM 765 N N . ILE A 1 95 ? 3.519 -2.243 -16.944 1.00 90.62 95 ILE A N 1
ATOM 766 C CA . ILE A 1 95 ? 3.142 -2.069 -15.540 1.00 90.62 95 ILE A CA 1
ATOM 767 C C . ILE A 1 95 ? 2.027 -3.063 -15.234 1.00 90.62 95 ILE A C 1
ATOM 769 O O . ILE A 1 95 ? 0.994 -3.067 -15.898 1.00 90.62 95 ILE A O 1
ATOM 773 N N . THR A 1 96 ? 2.233 -3.904 -14.227 1.00 91.25 96 THR A N 1
ATOM 774 C CA . THR A 1 96 ? 1.243 -4.867 -13.733 1.00 91.25 96 THR A CA 1
ATOM 775 C C . THR A 1 96 ? 0.925 -4.549 -12.283 1.00 91.25 96 THR A C 1
ATOM 777 O O . THR A 1 96 ? 1.828 -4.286 -11.494 1.00 91.25 96 THR A O 1
ATOM 780 N N . ARG A 1 97 ? -0.357 -4.578 -11.917 1.00 92.44 97 ARG A N 1
ATOM 781 C CA . ARG A 1 97 ? -0.804 -4.390 -10.534 1.00 92.44 97 ARG A CA 1
ATOM 782 C C . ARG A 1 97 ? -1.504 -5.647 -10.052 1.00 92.44 97 ARG A C 1
ATOM 784 O O . ARG A 1 97 ? -2.490 -6.068 -10.649 1.00 92.44 97 ARG A O 1
ATOM 791 N N . LEU A 1 98 ? -0.995 -6.222 -8.972 1.00 94.69 98 LEU A N 1
ATOM 792 C CA . LEU A 1 98 ? -1.631 -7.309 -8.244 1.00 94.69 98 LEU A CA 1
ATOM 793 C C . LEU A 1 98 ? -2.276 -6.732 -6.9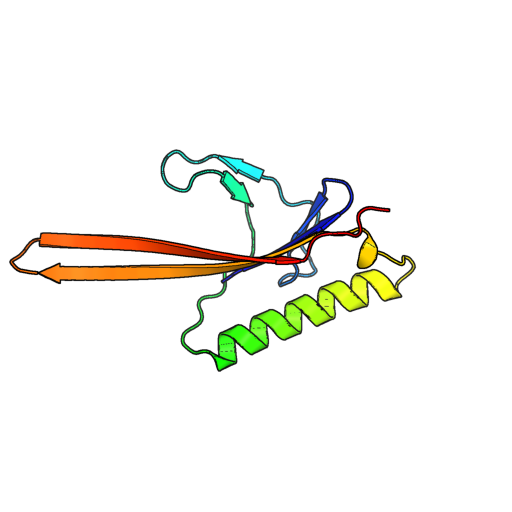87 1.00 94.69 98 LEU A C 1
ATOM 795 O O . LEU A 1 98 ? -1.572 -6.189 -6.140 1.00 94.69 98 LEU A O 1
ATOM 799 N N . ASN A 1 99 ? -3.596 -6.867 -6.871 1.00 95.56 99 ASN A N 1
ATOM 800 C CA . ASN A 1 99 ? -4.351 -6.463 -5.688 1.00 95.56 99 ASN A CA 1
ATOM 801 C C . ASN A 1 99 ? -4.769 -7.709 -4.904 1.00 95.56 99 ASN A C 1
ATOM 803 O O . ASN A 1 99 ? -5.466 -8.571 -5.437 1.00 95.56 99 ASN A O 1
ATOM 807 N N . LEU A 1 100 ? -4.348 -7.788 -3.646 1.00 96.69 100 LEU A N 1
ATOM 808 C CA . LEU A 1 100 ? -4.784 -8.785 -2.677 1.00 96.69 100 LEU A CA 1
ATOM 809 C C . LEU A 1 100 ? -5.757 -8.094 -1.725 1.00 96.69 100 LEU A C 1
ATOM 811 O O . LEU A 1 100 ? -5.371 -7.181 -0.994 1.00 96.69 100 LEU A O 1
ATOM 815 N N . VAL A 1 101 ? -7.025 -8.491 -1.793 1.00 96.56 101 VAL A N 1
ATOM 816 C CA . VAL A 1 101 ? -8.121 -7.795 -1.118 1.00 96.56 101 VAL A CA 1
ATOM 817 C C . VAL A 1 101 ? -8.751 -8.708 -0.075 1.00 96.56 101 VAL A C 1
ATOM 819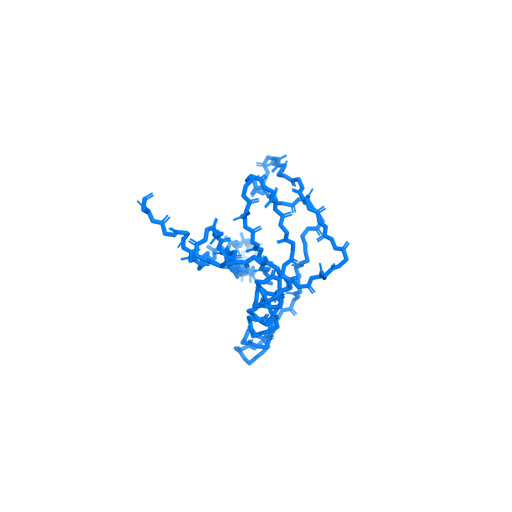 O O . VAL A 1 101 ? -9.175 -9.816 -0.396 1.00 96.56 101 VAL A O 1
ATOM 822 N N . ASP A 1 102 ? -8.826 -8.211 1.154 1.00 94.38 102 ASP A N 1
ATOM 823 C CA . ASP A 1 102 ? -9.599 -8.785 2.252 1.00 94.38 102 ASP A CA 1
ATOM 824 C C . ASP A 1 102 ? -10.825 -7.897 2.485 1.00 94.38 102 ASP A C 1
ATOM 826 O O . ASP A 1 102 ? -10.687 -6.706 2.775 1.00 94.38 102 ASP A O 1
ATOM 830 N N . LEU A 1 103 ? -12.022 -8.438 2.268 1.00 94.19 103 LEU A N 1
ATOM 831 C CA . LEU A 1 103 ? -13.261 -7.668 2.327 1.00 94.19 103 LEU A CA 1
ATOM 832 C C . LEU A 1 103 ? -13.883 -7.742 3.723 1.00 94.19 103 LEU A C 1
ATOM 834 O O . LEU A 1 103 ? -13.832 -8.777 4.380 1.00 94.19 103 LEU A O 1
ATOM 838 N N . ALA A 1 104 ? -14.523 -6.646 4.135 1.00 90.56 104 ALA A N 1
ATOM 839 C CA . ALA A 1 104 ? -15.352 -6.622 5.329 1.00 90.56 104 ALA A CA 1
ATOM 840 C C . ALA A 1 104 ? -16.450 -7.703 5.280 1.00 90.56 104 ALA A C 1
ATOM 842 O O . ALA A 1 104 ? -16.894 -8.122 4.205 1.00 90.56 104 ALA A O 1
ATOM 843 N N . GLY A 1 105 ? -16.903 -8.121 6.462 1.00 85.94 105 GLY A N 1
ATOM 844 C CA . GLY A 1 105 ? -18.042 -9.013 6.635 1.00 85.94 105 GLY A CA 1
ATOM 845 C C . GLY A 1 105 ? -19.311 -8.452 5.988 1.00 85.94 105 GLY A C 1
ATOM 846 O O . GLY A 1 105 ? -19.493 -7.241 5.887 1.00 85.94 105 GLY A O 1
ATOM 847 N N . SER A 1 106 ? -20.181 -9.354 5.535 1.00 76.44 106 SER A N 1
ATOM 848 C CA . SER A 1 106 ? -21.402 -9.048 4.768 1.00 76.44 106 SER A CA 1
ATOM 849 C C . SER A 1 106 ? -22.693 -9.168 5.589 1.00 76.44 106 SER A C 1
ATOM 851 O O . SER A 1 106 ? -23.761 -9.363 5.014 1.00 76.44 106 SER A O 1
ATOM 853 N N . GLU A 1 107 ? -22.578 -9.105 6.917 1.00 59.62 107 GLU A N 1
ATOM 854 C CA . GLU A 1 107 ? -23.685 -9.280 7.873 1.00 59.62 107 GLU A CA 1
ATOM 855 C C . GLU A 1 107 ? -24.817 -8.250 7.748 1.00 59.62 107 GLU A C 1
ATOM 857 O O . GLU A 1 107 ? -24.537 -7.061 7.463 1.00 59.62 107 GLU A O 1
#

Radius of gyration: 16.01 Å; chains: 1; bounding box: 40×23×53 Å

pLDDT: mean 88.38, std 11.1, range [47.72, 97.88]

Foldseek 3Di:
DFKWKAAPNFIDGLQDPVDTRWDWDADPPPGIDTPPTDDDDDDDPVVLVVSVVSSVVSLVVVPPPPHVGNLRMKMKDKDWDWDWDDDPNDIDIDIDIDIDMDDHDPD

InterPro domains:
  IPR001752 Kinesin motor domain [PF00225] (1-107)
  IPR001752 Kinesin motor domain [PR00380] (64-81)
  IPR001752 Kinesin motor domain [PR00380] (97-107)
  IPR001752 Kinesin motor domain [PS50067] (1-107)
  IPR001752 Kinesin motor domain [SM00129] (1-107)
  IPR027417 P-loop containing nucleoside triphosphate hydrolase [SSF52540] (1-107)
  IPR036961 Kinesin motor domain superfamily [G3DSA:3.40.850.10] (1-107)
  IPR044986 Kinesin-like protein KIF15/KIN-12 [PTHR37739] (1-107)

Secondary structure (DSSP, 8-state):
-EEEEEETTEEEESS-TT--SBPEEEETTTEEEETT-------SHHHHHHHHHHHHHHHHHHHHTT---GGG-EEEEEEEEEEEEEETTEEEEEEEEEEEEEPPP--

Organism: Alexandrium catenella (NCBI:txid2925)